Protein AF-A0AA38VCP2-F1 (afdb_monomer_lite)

Secondary structure (DSSP, 8-state):
--HHHHHHHHHHHHHHHHHH-HHHHHHHHHHHHHHHHHHHHHHHHTTSS-HHHHHHHHHHHHHHHHHHHSS----PPPHHHHHHHHHHT--HHHHHHHHHHHHHHHHHHHHTTTHHHHHHHS-HHHHHHHHHHHHHHHHHTT-

Foldseek 3Di:
DPVVVVLVVLLVVVVVVCVVCVPVVVVVVVVLVVVQVVLLVLCVVLQQDDSVVCVVVQVVVQVVCCNPVVHRDRPGDDLLLSLVCLLPSDHNVVSVVVVVVCCVVVVVCVVVVVVVVVVVVDDPVVVVVSVVVSVVSSVVSPD

InterPro domains:
  IPR031563 Molybdate transporter 1/2 [PF16983] (25-138)
  IPR031563 Molybdate transporter 1/2 [PTHR31970] (10-139)

Organism: NCBI:txid91930

Structure (mmCIF, N/CA/C/O backbone):
data_AF-A0AA38VCP2-F1
#
_entry.id   AF-A0AA38VCP2-F1
#
loop_
_atom_site.group_PDB
_atom_site.id
_atom_site.type_symbol
_atom_site.label_atom_id
_atom_site.label_alt_id
_atom_site.label_comp_id
_atom_site.label_asym_id
_atom_site.label_entity_id
_atom_site.label_seq_id
_atom_site.pdbx_PDB_ins_code
_atom_site.Cartn_x
_atom_site.Cartn_y
_atom_site.Cartn_z
_atom_site.occupancy
_atom_site.B_iso_or_equiv
_atom_site.auth_seq_id
_atom_site.auth_comp_id
_atom_site.auth_asym_id
_atom_site.auth_atom_id
_atom_site.pdbx_PDB_model_num
ATOM 1 N N . MET A 1 1 ? 6.464 -19.436 -23.995 1.00 50.56 1 MET A N 1
ATOM 2 C CA . MET A 1 1 ? 7.787 -19.690 -23.366 1.00 50.56 1 MET A CA 1
ATOM 3 C C . MET A 1 1 ? 8.562 -18.387 -23.055 1.00 50.56 1 MET A C 1
ATOM 5 O O . MET A 1 1 ? 9.782 -18.359 -23.126 1.00 50.56 1 MET A O 1
ATOM 9 N N . THR A 1 2 ? 7.879 -17.299 -22.666 1.00 57.16 2 THR A N 1
ATOM 10 C CA . THR A 1 2 ? 8.447 -15.928 -22.553 1.00 57.16 2 THR A CA 1
ATOM 11 C C . THR A 1 2 ? 8.308 -15.290 -21.156 1.00 57.16 2 THR A C 1
ATOM 13 O O . THR A 1 2 ? 9.042 -14.361 -20.822 1.00 57.16 2 THR A O 1
ATOM 16 N N . LEU A 1 3 ? 7.420 -15.808 -20.298 1.00 59.53 3 LEU A N 1
ATOM 17 C CA . LEU A 1 3 ? 7.209 -15.319 -18.924 1.00 59.53 3 LEU A CA 1
ATOM 18 C C . LEU A 1 3 ? 8.305 -15.786 -17.951 1.00 59.53 3 LEU A C 1
ATOM 20 O O . LEU A 1 3 ? 8.885 -14.982 -17.233 1.00 59.53 3 LEU A O 1
ATOM 24 N N . LEU A 1 4 ? 8.673 -17.069 -17.986 1.00 57.00 4 LEU A N 1
ATOM 25 C CA . LEU A 1 4 ? 9.712 -17.622 -17.103 1.00 57.00 4 LEU A CA 1
ATOM 26 C C . LEU A 1 4 ? 11.103 -17.014 -17.363 1.00 57.00 4 LEU A C 1
ATOM 28 O O . LEU A 1 4 ? 11.871 -16.786 -16.432 1.00 57.00 4 LEU A O 1
ATOM 32 N N . SER A 1 5 ? 11.424 -16.690 -18.620 1.00 57.44 5 SER A N 1
ATOM 33 C CA . SER A 1 5 ? 12.710 -16.082 -18.994 1.00 57.44 5 SER A CA 1
ATOM 34 C C . SER A 1 5 ? 12.782 -14.572 -18.727 1.00 57.44 5 SER A C 1
ATOM 36 O O . SER A 1 5 ? 13.881 -14.031 -18.584 1.00 57.44 5 SER A O 1
ATOM 38 N N . SER A 1 6 ? 11.641 -13.878 -18.645 1.00 60.00 6 SER A N 1
ATOM 39 C CA . SER A 1 6 ? 11.573 -12.473 -18.217 1.00 60.00 6 SER A CA 1
ATOM 40 C C . SER A 1 6 ? 11.590 -12.348 -16.694 1.00 60.00 6 SER A C 1
ATOM 42 O O . SER A 1 6 ? 12.324 -11.508 -16.179 1.00 60.00 6 SER A O 1
ATOM 44 N N . LEU A 1 7 ? 10.903 -13.240 -15.973 1.00 61.38 7 LEU A N 1
ATOM 45 C CA . LEU A 1 7 ? 10.993 -13.344 -14.512 1.00 61.38 7 LEU A CA 1
ATOM 46 C C . LEU A 1 7 ? 12.425 -13.658 -14.063 1.00 61.38 7 LEU A C 1
ATOM 48 O O . LEU A 1 7 ? 12.991 -12.916 -13.264 1.00 61.38 7 LEU A O 1
ATOM 52 N N . ARG A 1 8 ? 13.073 -14.677 -14.647 1.00 63.47 8 ARG A N 1
ATOM 53 C CA . ARG A 1 8 ? 14.465 -15.032 -14.310 1.00 63.47 8 ARG A CA 1
ATOM 54 C C . ARG A 1 8 ? 15.448 -13.881 -14.550 1.00 63.47 8 ARG A C 1
ATOM 56 O O . ARG A 1 8 ? 16.362 -13.696 -13.753 1.00 63.47 8 ARG A O 1
ATOM 63 N N . ARG A 1 9 ? 15.256 -13.086 -15.611 1.00 62.62 9 ARG A N 1
ATOM 64 C CA . ARG A 1 9 ? 16.073 -11.887 -15.875 1.00 62.62 9 ARG A CA 1
ATOM 65 C C . ARG A 1 9 ? 15.845 -10.778 -14.849 1.00 62.62 9 ARG A C 1
ATOM 67 O O . ARG A 1 9 ? 16.821 -10.186 -14.405 1.00 62.62 9 ARG A O 1
ATOM 74 N N . ARG A 1 10 ? 14.596 -10.528 -14.439 1.00 63.81 10 ARG A N 1
ATOM 75 C CA . ARG A 1 10 ? 14.269 -9.540 -13.393 1.00 63.81 10 ARG A CA 1
ATOM 76 C C . ARG A 1 10 ? 14.839 -9.940 -12.034 1.00 63.81 10 ARG A C 1
ATOM 78 O O . ARG A 1 10 ? 15.483 -9.121 -11.392 1.00 63.81 10 ARG A O 1
ATOM 85 N N . HIS A 1 11 ? 14.708 -11.209 -11.645 1.00 64.38 11 HIS A N 1
ATOM 86 C CA . HIS A 1 11 ? 15.305 -11.715 -10.405 1.00 64.38 11 HIS A CA 1
ATOM 87 C C . HIS A 1 11 ? 16.835 -11.674 -10.430 1.00 64.38 11 HIS A C 1
ATOM 89 O O . HIS A 1 11 ? 17.440 -11.290 -9.435 1.00 64.38 11 HIS A O 1
ATOM 95 N N . ALA A 1 12 ? 17.468 -12.015 -11.557 1.00 63.97 12 ALA A N 1
ATOM 96 C CA . ALA A 1 12 ? 18.920 -11.908 -11.697 1.00 63.97 12 ALA A CA 1
ATOM 97 C C . ALA A 1 12 ? 19.402 -10.450 -11.596 1.00 63.97 12 ALA A C 1
ATOM 99 O O . ALA A 1 12 ? 20.436 -10.193 -10.983 1.00 63.97 12 ALA A O 1
ATOM 100 N N . HIS A 1 13 ? 18.639 -9.499 -12.144 1.00 64.38 13 HIS A N 1
ATOM 101 C CA . HIS A 1 13 ? 18.945 -8.075 -12.031 1.00 64.38 13 HIS A CA 1
ATOM 102 C C . HIS A 1 13 ? 18.754 -7.565 -10.597 1.00 64.38 13 HIS A C 1
ATOM 104 O O . HIS A 1 13 ? 19.688 -6.989 -10.057 1.00 64.38 13 HIS A O 1
ATOM 110 N N . ASN A 1 14 ? 17.636 -7.875 -9.929 1.00 64.62 14 ASN A N 1
ATOM 111 C CA . ASN A 1 14 ? 17.430 -7.514 -8.519 1.00 64.62 14 ASN A CA 1
ATOM 112 C C . ASN A 1 14 ? 18.498 -8.102 -7.601 1.00 64.62 14 ASN A C 1
ATOM 114 O O . ASN A 1 14 ? 18.987 -7.418 -6.710 1.00 64.62 14 ASN A O 1
ATOM 118 N N . LEU A 1 15 ? 18.883 -9.363 -7.817 1.00 64.75 15 LEU A N 1
ATOM 119 C CA . LEU A 1 15 ? 19.917 -10.003 -7.009 1.00 64.75 15 LEU A CA 1
ATOM 120 C C . LEU A 1 15 ? 21.295 -9.371 -7.256 1.00 64.75 15 LEU A C 1
ATOM 122 O O . LEU A 1 15 ? 22.099 -9.264 -6.332 1.00 64.75 15 LEU A O 1
ATOM 126 N N . SER A 1 16 ? 21.555 -8.910 -8.483 1.00 64.81 16 SER A N 1
ATOM 127 C CA . SER A 1 16 ? 22.738 -8.112 -8.799 1.00 64.81 16 SER A CA 1
ATOM 128 C C . SER A 1 16 ? 22.691 -6.746 -8.114 1.00 64.81 16 SER A C 1
ATOM 130 O O . SER A 1 16 ? 23.688 -6.353 -7.518 1.00 64.81 16 SER A O 1
ATOM 132 N N . THR A 1 17 ? 21.554 -6.049 -8.132 1.00 64.62 17 THR A N 1
ATOM 133 C CA . THR A 1 17 ? 21.378 -4.735 -7.488 1.00 64.62 17 THR A CA 1
ATOM 134 C C . THR A 1 17 ? 21.529 -4.827 -5.970 1.00 64.62 17 THR A C 1
ATOM 136 O O . THR A 1 17 ? 22.299 -4.061 -5.396 1.00 64.62 17 THR A O 1
ATOM 139 N N . LEU A 1 18 ? 20.920 -5.837 -5.338 1.00 64.81 18 LEU A N 1
ATOM 140 C CA . LEU A 1 18 ? 21.105 -6.156 -3.917 1.00 64.81 18 LEU A CA 1
ATOM 141 C C . LEU A 1 18 ? 22.570 -6.439 -3.570 1.00 64.81 18 LEU A C 1
ATOM 143 O O . LEU A 1 18 ? 23.050 -6.019 -2.521 1.00 64.81 18 LEU A O 1
ATOM 147 N N . ARG A 1 19 ? 23.295 -7.142 -4.448 1.00 69.06 19 ARG A N 1
ATOM 148 C CA . ARG A 1 19 ? 24.721 -7.435 -4.247 1.00 69.06 19 ARG A CA 1
ATOM 149 C C . ARG A 1 19 ? 25.630 -6.226 -4.448 1.00 69.06 19 ARG A C 1
ATOM 151 O O . ARG A 1 19 ? 26.658 -6.157 -3.787 1.00 69.06 19 ARG A O 1
ATOM 158 N N . HIS A 1 20 ? 25.285 -5.308 -5.349 1.00 73.00 20 HIS A N 1
ATOM 159 C CA . HIS A 1 20 ? 26.115 -4.137 -5.642 1.00 73.00 20 HIS A CA 1
ATOM 160 C C . HIS A 1 20 ? 25.850 -2.978 -4.671 1.00 73.00 20 HIS A C 1
ATOM 162 O O . HIS A 1 20 ? 26.797 -2.302 -4.290 1.00 73.00 20 HIS A O 1
ATOM 168 N N . ASN A 1 21 ? 24.601 -2.773 -4.229 1.00 75.31 21 ASN A N 1
ATOM 169 C CA . ASN A 1 21 ? 24.206 -1.668 -3.344 1.00 75.31 21 ASN A CA 1
ATOM 170 C C . ASN A 1 21 ? 23.355 -2.134 -2.141 1.00 75.31 21 ASN A C 1
ATOM 172 O O . ASN A 1 21 ? 22.234 -1.649 -1.951 1.00 75.31 21 ASN A O 1
ATOM 176 N N . PRO A 1 22 ? 23.876 -3.027 -1.276 1.00 77.69 22 PRO A N 1
ATOM 177 C CA . PRO A 1 22 ? 23.112 -3.587 -0.157 1.00 77.69 22 PRO A CA 1
ATOM 178 C C . PRO A 1 22 ? 22.644 -2.518 0.839 1.00 77.69 22 PRO A C 1
ATOM 180 O O . PRO A 1 22 ? 21.541 -2.601 1.368 1.00 77.69 22 PRO A O 1
ATOM 183 N N . TRP A 1 23 ? 23.449 -1.475 1.059 1.00 77.56 23 TRP A N 1
ATOM 184 C CA . TRP A 1 23 ? 23.123 -0.388 1.986 1.00 77.56 23 TRP A CA 1
ATOM 185 C C . TRP A 1 23 ? 21.974 0.500 1.503 1.00 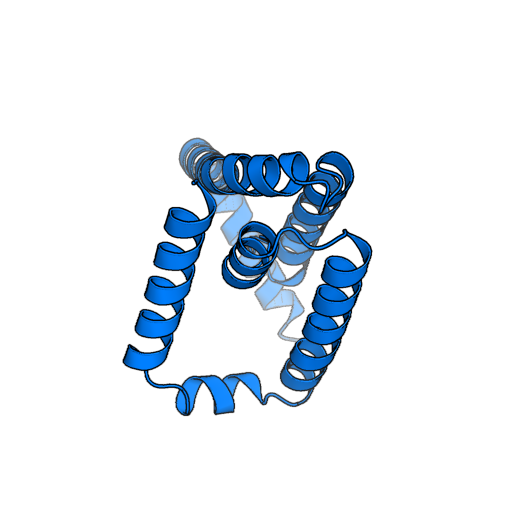77.56 23 TRP A C 1
ATOM 187 O O . TRP A 1 23 ? 21.176 0.953 2.318 1.00 77.56 23 TRP A O 1
ATOM 197 N N . SER A 1 24 ? 21.864 0.729 0.192 1.00 78.88 24 SER A N 1
ATOM 198 C CA . SER A 1 24 ? 20.778 1.532 -0.382 1.00 78.88 24 SER A CA 1
ATOM 199 C C . SER A 1 24 ? 19.447 0.786 -0.321 1.00 78.88 24 SER A C 1
ATOM 201 O O . SER A 1 24 ? 18.428 1.377 0.020 1.00 78.88 24 SER A O 1
ATOM 203 N N . GLU A 1 25 ? 19.463 -0.514 -0.613 1.00 76.75 25 GLU A N 1
ATOM 204 C CA . GLU A 1 25 ? 18.285 -1.385 -0.525 1.00 76.75 25 GLU A CA 1
ATOM 205 C C . GLU A 1 25 ? 17.832 -1.558 0.930 1.00 76.75 25 GLU A C 1
ATOM 207 O O . GLU A 1 25 ? 16.646 -1.441 1.235 1.00 76.75 25 GLU A O 1
ATOM 212 N N . LEU A 1 26 ? 18.781 -1.750 1.856 1.00 76.75 26 LEU A N 1
ATOM 213 C CA . LEU A 1 26 ? 18.480 -1.852 3.283 1.00 76.75 26 LEU A CA 1
ATOM 214 C C . LEU A 1 26 ? 17.938 -0.531 3.842 1.00 76.75 26 LEU A C 1
ATOM 216 O O . LEU A 1 26 ? 16.951 -0.540 4.569 1.00 76.75 26 LEU A O 1
ATOM 220 N N . SER A 1 27 ? 18.538 0.604 3.473 1.00 79.94 27 SER A N 1
ATOM 221 C CA . SER A 1 27 ? 18.046 1.937 3.843 1.00 79.94 27 SER A CA 1
ATOM 222 C C . SER A 1 27 ? 16.647 2.206 3.278 1.00 79.94 27 SER A C 1
ATOM 224 O O . SER A 1 27 ? 15.777 2.690 3.998 1.00 79.94 27 SER A O 1
ATOM 226 N N . GLY A 1 28 ? 16.385 1.821 2.024 1.00 77.06 28 GLY A N 1
ATOM 227 C CA . GLY A 1 28 ? 15.062 1.935 1.405 1.00 77.06 28 GLY A CA 1
ATOM 228 C C . GLY A 1 28 ? 14.002 1.080 2.105 1.00 77.06 28 GLY A C 1
ATOM 229 O O . GLY A 1 28 ? 12.919 1.575 2.414 1.00 77.06 28 GLY A O 1
ATOM 230 N N . ALA A 1 29 ? 14.329 -0.173 2.429 1.00 73.88 29 ALA A N 1
ATOM 231 C CA . ALA A 1 29 ? 13.442 -1.066 3.175 1.00 73.88 29 ALA A CA 1
ATOM 232 C C . ALA A 1 29 ? 13.184 -0.573 4.611 1.00 73.88 29 ALA A C 1
ATOM 234 O O . ALA A 1 29 ? 12.049 -0.612 5.087 1.00 73.88 29 ALA A O 1
ATOM 235 N N . LEU A 1 30 ? 14.215 -0.064 5.294 1.00 78.06 30 LEU A N 1
ATOM 236 C CA . LEU A 1 30 ? 14.081 0.561 6.613 1.00 78.06 30 LEU A CA 1
ATOM 237 C C . LEU A 1 30 ? 13.258 1.855 6.553 1.00 78.06 30 LEU A C 1
ATOM 239 O O . LEU A 1 30 ? 12.480 2.120 7.466 1.00 78.06 30 LEU A O 1
ATOM 243 N N . GLY A 1 31 ? 13.376 2.634 5.475 1.00 79.88 31 GLY A N 1
ATOM 244 C CA . GLY A 1 31 ? 12.547 3.812 5.225 1.00 79.88 31 GLY A CA 1
ATOM 245 C C . GLY A 1 31 ? 11.066 3.463 5.056 1.00 79.88 31 GLY A C 1
ATOM 246 O O . GLY A 1 31 ? 10.211 4.123 5.645 1.00 79.88 31 GLY A O 1
ATOM 247 N N . ASP A 1 32 ? 10.757 2.387 4.326 1.00 79.50 32 ASP A N 1
ATOM 248 C CA . ASP A 1 32 ? 9.387 1.878 4.180 1.00 79.50 32 ASP A CA 1
ATOM 249 C C . ASP A 1 32 ? 8.805 1.447 5.538 1.00 79.50 32 ASP A C 1
ATOM 251 O O . ASP A 1 32 ? 7.732 1.915 5.941 1.00 79.50 32 ASP A O 1
ATOM 255 N N . LEU A 1 33 ? 9.576 0.669 6.310 1.00 74.00 33 LEU A N 1
ATOM 256 C CA . LEU A 1 33 ? 9.236 0.274 7.682 1.00 74.00 33 LEU A CA 1
ATOM 257 C C . LEU A 1 33 ? 9.034 1.476 8.615 1.00 74.00 33 LEU A C 1
ATOM 259 O O . LEU A 1 33 ? 8.115 1.463 9.434 1.00 74.00 33 LEU A O 1
ATOM 263 N N . GLY A 1 34 ? 9.842 2.529 8.470 1.00 75.69 34 GLY A N 1
ATOM 264 C CA . GLY A 1 34 ? 9.731 3.764 9.248 1.00 75.69 34 GLY A CA 1
ATOM 265 C C . GLY A 1 34 ? 8.406 4.502 9.040 1.00 75.69 34 GLY A C 1
ATOM 266 O O . GLY A 1 34 ? 7.946 5.195 9.944 1.00 75.69 34 GLY A O 1
ATOM 267 N N . THR A 1 35 ? 7.749 4.317 7.890 1.00 78.81 35 THR A N 1
ATOM 268 C CA . THR A 1 35 ? 6.398 4.855 7.642 1.00 78.81 35 THR A CA 1
ATOM 269 C C . THR A 1 35 ? 5.278 3.911 8.081 1.00 78.81 35 THR A C 1
ATOM 271 O O . THR A 1 35 ? 4.190 4.367 8.435 1.00 78.81 35 THR A O 1
ATOM 274 N N . LEU A 1 36 ? 5.546 2.603 8.094 1.00 73.06 36 LEU A N 1
ATOM 275 C CA . LEU A 1 36 ? 4.601 1.567 8.511 1.00 73.06 36 LEU A CA 1
ATOM 276 C C . LEU A 1 36 ? 4.439 1.487 10.027 1.00 73.06 36 LEU A C 1
ATOM 278 O O . LEU A 1 36 ? 3.314 1.377 10.513 1.00 73.06 36 LEU A O 1
ATOM 282 N N . LEU A 1 37 ? 5.546 1.549 10.771 1.00 72.06 37 LEU A N 1
ATOM 283 C CA . LEU A 1 37 ? 5.561 1.366 12.223 1.00 72.06 37 LEU A CA 1
ATOM 284 C C . LEU A 1 37 ? 4.662 2.368 12.967 1.00 72.06 37 LEU A C 1
ATOM 286 O O . LEU A 1 37 ? 3.830 1.908 13.748 1.00 72.06 37 LEU A O 1
ATOM 290 N N . PRO A 1 38 ? 4.740 3.693 12.718 1.00 73.25 38 PRO A N 1
ATOM 291 C CA . PRO A 1 38 ? 3.879 4.661 13.399 1.00 73.25 38 PRO A CA 1
ATOM 292 C C . PRO A 1 38 ? 2.392 4.445 13.095 1.00 73.25 38 PRO A C 1
ATOM 294 O O . PRO A 1 38 ? 1.559 4.532 13.993 1.00 73.25 38 PRO A O 1
ATOM 297 N N . LEU A 1 39 ? 2.059 4.116 11.840 1.00 71.44 39 LEU A N 1
ATOM 298 C CA . LEU A 1 39 ? 0.680 3.879 11.408 1.00 71.44 39 LEU A CA 1
ATOM 299 C C . LEU A 1 39 ? 0.098 2.615 12.055 1.00 71.44 39 LEU A C 1
ATOM 301 O O . LEU A 1 39 ? -1.033 2.625 12.535 1.00 71.44 39 LEU A O 1
ATOM 305 N N . MET A 1 40 ? 0.876 1.531 12.089 1.00 69.81 40 MET A N 1
ATOM 306 C CA . MET A 1 40 ? 0.461 0.284 12.729 1.00 69.81 40 MET A CA 1
ATOM 307 C C . MET A 1 40 ? 0.333 0.439 14.246 1.00 69.81 40 MET A C 1
ATOM 309 O O . MET A 1 40 ? -0.610 -0.103 14.818 1.00 69.81 40 MET A O 1
ATOM 313 N N . LEU A 1 41 ? 1.225 1.201 14.892 1.00 69.94 41 LEU A N 1
ATOM 314 C CA . LEU A 1 41 ? 1.112 1.502 16.321 1.00 69.94 41 LEU A CA 1
ATOM 315 C C . LEU A 1 41 ? -0.179 2.264 16.634 1.00 69.94 41 LEU A C 1
ATOM 317 O O . LEU A 1 41 ? -0.874 1.893 17.574 1.00 69.94 41 LEU A O 1
ATOM 321 N N . ALA A 1 42 ? -0.520 3.280 15.833 1.00 69.19 42 ALA A N 1
ATOM 322 C CA . ALA A 1 42 ? -1.747 4.058 16.007 1.00 69.19 42 ALA A CA 1
ATOM 323 C C . ALA A 1 42 ? -3.010 3.182 15.885 1.00 69.19 42 ALA A C 1
ATOM 325 O O . ALA A 1 42 ? -3.906 3.260 16.724 1.00 69.19 42 ALA A O 1
ATOM 326 N N . LEU A 1 43 ? -3.046 2.281 14.896 1.00 64.81 43 LEU A N 1
ATOM 327 C CA . LEU A 1 43 ? -4.151 1.330 14.705 1.00 64.81 43 LEU A CA 1
ATOM 328 C C . LEU A 1 43 ? -4.251 0.299 15.837 1.00 64.81 43 LEU A C 1
ATOM 330 O O . LEU A 1 43 ? -5.354 -0.034 16.282 1.00 64.81 43 LEU A O 1
ATOM 334 N N . ALA A 1 44 ? -3.109 -0.205 16.309 1.00 67.12 44 ALA A N 1
ATOM 335 C CA . ALA A 1 44 ? -3.053 -1.161 17.409 1.00 67.12 44 ALA A CA 1
ATOM 336 C C . ALA A 1 44 ? -3.449 -0.522 18.747 1.00 67.12 44 ALA A C 1
ATOM 338 O O . ALA A 1 44 ? -4.141 -1.156 19.540 1.00 67.12 44 ALA A O 1
ATOM 339 N N . GLN A 1 45 ? -3.071 0.740 18.983 1.00 65.19 45 GLN A N 1
ATOM 340 C CA . GLN A 1 45 ? -3.449 1.494 20.181 1.00 65.19 45 GLN A CA 1
ATOM 341 C C . GLN A 1 45 ? -4.972 1.673 20.293 1.00 65.19 45 GLN A C 1
ATOM 343 O O . GLN A 1 45 ? -5.506 1.704 21.397 1.00 65.19 45 GLN A O 1
ATOM 348 N N . GLN A 1 46 ? -5.679 1.729 19.163 1.00 61.66 46 GLN A N 1
ATOM 349 C CA . GLN A 1 46 ? -7.142 1.802 19.111 1.00 61.66 46 GLN A CA 1
ATOM 350 C C . GLN A 1 46 ? -7.844 0.434 19.140 1.00 61.66 46 GLN A C 1
ATOM 352 O O . GLN A 1 46 ? -9.063 0.375 19.021 1.00 61.66 46 GLN A O 1
ATOM 357 N N . GLY A 1 47 ? -7.112 -0.679 19.275 1.00 57.44 47 GLY A N 1
ATOM 358 C CA . GLY A 1 47 ? -7.704 -2.021 19.368 1.00 57.44 47 GLY A CA 1
ATOM 359 C C . GLY A 1 47 ? -8.298 -2.558 18.060 1.00 57.44 47 GLY A C 1
ATOM 360 O O . GLY A 1 47 ? -8.933 -3.608 18.059 1.00 57.44 47 GLY A O 1
ATOM 361 N N . SER A 1 48 ? -8.071 -1.870 16.938 1.00 54.09 48 SER A N 1
ATOM 362 C CA . SER A 1 48 ? -8.625 -2.245 15.631 1.00 54.09 48 SER A CA 1
ATOM 363 C C . SER A 1 48 ? -7.882 -3.414 14.968 1.00 54.09 48 SER A C 1
ATOM 365 O O . SER A 1 48 ? -8.448 -4.104 14.120 1.00 54.09 48 SER A O 1
ATOM 367 N N . ILE A 1 49 ? -6.611 -3.646 15.333 1.00 57.38 49 ILE A N 1
ATOM 368 C CA . ILE A 1 49 ? -5.718 -4.619 14.688 1.00 57.38 49 ILE A CA 1
ATOM 369 C C . ILE A 1 49 ? -4.712 -5.209 15.694 1.00 57.38 49 ILE A C 1
ATOM 371 O O . ILE A 1 49 ? -4.095 -4.488 16.477 1.00 57.38 49 ILE A O 1
ATOM 375 N N . SER A 1 50 ? -4.448 -6.519 15.612 1.00 62.91 50 SER A N 1
ATOM 376 C CA . SER A 1 50 ? -3.316 -7.152 16.303 1.00 62.91 50 SER A CA 1
ATOM 377 C C . SER A 1 50 ? -1.993 -6.855 15.578 1.00 62.91 50 SER A C 1
ATOM 379 O O . SER A 1 50 ? -1.720 -7.436 14.522 1.00 62.91 50 SER A O 1
ATOM 381 N N . LEU A 1 51 ? -1.160 -5.988 16.165 1.00 61.56 51 LEU A N 1
ATOM 382 C CA . LEU A 1 51 ? 0.124 -5.526 15.609 1.00 61.56 51 LEU A CA 1
ATOM 383 C C . LEU A 1 51 ? 1.006 -6.680 15.090 1.00 61.56 51 LEU A C 1
ATOM 385 O O . LEU A 1 51 ? 1.539 -6.622 13.983 1.00 61.56 51 LEU A O 1
ATOM 389 N N . SER A 1 52 ? 1.113 -7.758 15.870 1.00 65.94 52 SER A N 1
ATOM 390 C CA . SER A 1 52 ? 1.948 -8.921 15.551 1.00 65.94 52 SER A CA 1
ATOM 391 C C . SER A 1 52 ? 1.469 -9.671 14.308 1.00 65.94 52 SER A C 1
ATOM 393 O O . SER A 1 52 ? 2.280 -10.001 13.448 1.00 65.94 52 SER A O 1
ATOM 395 N N . SER A 1 53 ? 0.160 -9.909 14.177 1.00 65.62 53 SER A N 1
ATOM 396 C CA . SER A 1 53 ? -0.404 -10.617 13.018 1.00 65.62 53 SER A CA 1
ATOM 397 C C . SER A 1 53 ? -0.205 -9.804 11.740 1.00 65.62 53 SER A C 1
ATOM 399 O O . SER A 1 53 ? 0.273 -10.317 10.732 1.00 65.62 53 SER A O 1
ATOM 401 N N . THR A 1 54 ? -0.476 -8.500 11.789 1.00 68.00 54 THR A N 1
ATOM 402 C CA . THR A 1 54 ? -0.385 -7.629 10.611 1.00 68.00 54 THR A CA 1
ATOM 403 C C . THR A 1 54 ? 1.047 -7.424 10.139 1.00 68.00 54 THR A C 1
ATOM 405 O O . THR A 1 54 ? 1.276 -7.420 8.931 1.00 68.00 54 THR A O 1
ATOM 408 N N . LEU A 1 55 ? 2.019 -7.328 11.052 1.00 70.75 55 LEU A N 1
ATOM 409 C CA . LEU A 1 55 ? 3.439 -7.298 10.690 1.00 70.75 55 LEU A CA 1
ATOM 410 C C . LEU A 1 55 ? 3.882 -8.606 10.024 1.00 70.75 55 LEU A C 1
ATOM 412 O O . LEU A 1 55 ? 4.565 -8.570 9.000 1.00 70.75 55 LEU A O 1
ATOM 416 N N . VAL A 1 56 ? 3.457 -9.755 10.562 1.00 75.38 56 VAL A N 1
ATOM 417 C CA . VAL A 1 56 ? 3.792 -11.074 10.001 1.00 75.38 56 VAL A CA 1
ATOM 418 C C . VAL A 1 56 ? 3.171 -11.254 8.617 1.00 75.38 56 VAL A C 1
ATOM 420 O O . VAL A 1 56 ? 3.877 -11.615 7.675 1.00 75.38 56 VAL A O 1
ATOM 423 N N . PHE A 1 57 ? 1.880 -10.956 8.457 1.00 73.88 57 PHE A N 1
ATOM 424 C CA . PHE A 1 57 ? 1.209 -11.064 7.162 1.00 73.88 57 PHE A CA 1
ATOM 425 C C . PHE A 1 57 ? 1.752 -10.053 6.146 1.00 73.88 57 PHE A C 1
ATOM 427 O O . PHE A 1 57 ? 2.025 -10.439 5.014 1.00 73.88 57 PHE A O 1
ATOM 434 N N . SER A 1 58 ? 1.974 -8.792 6.527 1.00 71.44 58 SER A N 1
ATOM 435 C CA . SER A 1 58 ? 2.548 -7.774 5.632 1.00 71.44 58 SER A CA 1
ATOM 436 C C . SER A 1 58 ? 3.957 -8.162 5.166 1.00 71.44 58 SER A C 1
ATOM 438 O O . SER A 1 58 ? 4.241 -8.115 3.968 1.00 71.44 58 SER A O 1
ATOM 440 N N . GLY A 1 59 ? 4.811 -8.646 6.076 1.00 72.00 59 GLY A N 1
ATOM 441 C CA . GLY A 1 59 ? 6.140 -9.158 5.739 1.00 72.00 59 GLY A CA 1
ATOM 442 C C . GLY A 1 59 ? 6.086 -10.370 4.806 1.00 72.00 59 GLY A C 1
ATOM 443 O O . GLY A 1 59 ? 6.763 -10.389 3.778 1.00 72.00 59 GLY A O 1
ATOM 444 N N . LEU A 1 60 ? 5.230 -11.350 5.112 1.00 78.38 60 LEU A N 1
ATOM 445 C CA . LEU A 1 60 ? 5.054 -12.548 4.289 1.00 78.38 60 LEU A CA 1
ATOM 446 C C . LEU A 1 60 ? 4.560 -12.204 2.880 1.00 78.38 60 LEU A C 1
ATOM 448 O O . LEU A 1 60 ? 5.100 -12.707 1.897 1.00 78.38 60 LEU A O 1
ATOM 452 N N . PHE A 1 61 ? 3.567 -11.322 2.768 1.00 71.56 61 PHE A N 1
ATOM 453 C CA . PHE A 1 61 ? 3.044 -10.889 1.478 1.00 71.56 61 PHE A CA 1
ATOM 454 C C . PHE A 1 61 ? 4.055 -10.059 0.686 1.00 71.56 61 PHE A C 1
ATOM 456 O O . PHE A 1 61 ? 4.105 -10.216 -0.529 1.00 71.56 61 PHE A O 1
ATOM 463 N N . ASN A 1 62 ? 4.893 -9.243 1.331 1.00 72.44 62 ASN A N 1
ATOM 464 C CA . ASN A 1 62 ? 5.961 -8.502 0.649 1.00 72.44 62 ASN A CA 1
ATOM 465 C C . ASN A 1 62 ? 7.037 -9.448 0.071 1.00 72.44 62 ASN A C 1
ATOM 467 O O . ASN A 1 62 ? 7.527 -9.253 -1.042 1.00 72.44 62 ASN A O 1
ATOM 471 N N . VAL A 1 63 ? 7.351 -10.538 0.784 1.00 74.44 63 VAL A N 1
ATOM 472 C CA . VAL A 1 63 ? 8.212 -11.614 0.259 1.00 74.44 63 VAL A CA 1
ATOM 473 C C . VAL A 1 63 ? 7.525 -12.337 -0.901 1.00 74.44 63 VAL A C 1
ATOM 475 O O . VAL A 1 63 ? 8.136 -12.545 -1.950 1.00 74.44 63 VAL A O 1
ATOM 478 N N . LEU A 1 64 ? 6.242 -12.678 -0.753 1.00 75.44 64 LEU A N 1
ATOM 479 C CA . LEU A 1 64 ? 5.470 -13.386 -1.774 1.00 75.44 64 LEU A CA 1
ATOM 480 C C . LEU A 1 64 ? 5.346 -12.566 -3.071 1.00 75.44 64 LEU A C 1
ATOM 482 O O . LEU A 1 64 ? 5.564 -13.095 -4.161 1.00 75.44 64 LEU A O 1
ATOM 486 N N . THR A 1 65 ? 5.046 -11.267 -2.972 1.00 69.25 65 THR A N 1
ATOM 487 C CA . THR A 1 65 ? 4.977 -10.357 -4.126 1.00 69.25 65 THR A CA 1
ATOM 488 C C . THR A 1 65 ? 6.354 -10.145 -4.745 1.00 69.25 65 THR A C 1
ATOM 490 O O . THR A 1 65 ? 6.472 -10.195 -5.971 1.00 69.25 65 THR A O 1
ATOM 493 N N . GLY A 1 66 ? 7.402 -10.033 -3.922 1.00 65.88 66 GLY A N 1
ATOM 494 C CA . GLY A 1 66 ? 8.795 -10.030 -4.364 1.00 65.88 66 GLY A CA 1
ATOM 495 C C . GLY A 1 66 ? 9.165 -11.263 -5.193 1.00 65.88 66 GLY A C 1
ATOM 496 O O . GLY A 1 66 ? 9.812 -11.133 -6.235 1.00 65.88 66 GLY A O 1
ATOM 497 N N . CYS A 1 67 ? 8.702 -12.448 -4.786 1.00 68.31 67 CYS A N 1
ATOM 498 C CA . CYS A 1 67 ? 8.915 -13.708 -5.501 1.00 68.31 67 CYS A CA 1
ATOM 499 C C . CYS A 1 67 ? 8.075 -13.841 -6.782 1.00 68.31 67 CYS A C 1
ATOM 501 O O . CYS A 1 67 ? 8.585 -14.338 -7.781 1.00 68.31 67 CYS A O 1
ATOM 503 N N . ILE A 1 68 ? 6.809 -13.413 -6.779 1.00 67.75 68 ILE A N 1
ATOM 504 C CA . ILE A 1 68 ? 5.889 -13.600 -7.918 1.00 67.75 68 ILE A CA 1
ATOM 505 C C . ILE A 1 68 ? 6.098 -12.534 -9.004 1.00 67.75 68 ILE A C 1
ATOM 507 O O . ILE A 1 68 ? 6.102 -12.850 -10.195 1.00 67.75 68 ILE A O 1
ATOM 511 N N . PHE A 1 69 ? 6.267 -11.267 -8.614 1.00 61.25 69 PHE A N 1
ATOM 512 C CA . PHE A 1 69 ? 6.338 -10.131 -9.542 1.00 61.25 69 PHE A CA 1
ATOM 513 C C . PHE A 1 69 ? 7.771 -9.688 -9.860 1.00 61.25 69 PHE A C 1
ATOM 515 O O . PHE A 1 69 ? 7.983 -8.916 -10.802 1.00 61.25 69 PHE A O 1
ATOM 522 N N . GLY A 1 70 ? 8.761 -10.204 -9.126 1.00 58.53 70 GLY A N 1
ATOM 523 C CA . GLY A 1 70 ? 10.167 -9.856 -9.311 1.00 58.53 70 GLY A CA 1
ATOM 524 C C . GLY A 1 70 ? 10.514 -8.446 -8.842 1.00 58.53 70 GLY A C 1
ATOM 525 O O . GLY A 1 70 ? 11.530 -7.921 -9.275 1.00 58.53 70 GLY A O 1
ATOM 526 N N . ILE A 1 71 ? 9.682 -7.837 -7.997 1.00 57.59 71 ILE A N 1
ATOM 527 C CA . ILE A 1 71 ? 9.926 -6.589 -7.264 1.00 57.59 71 ILE A CA 1
ATOM 528 C C . ILE A 1 71 ? 9.154 -6.667 -5.938 1.00 57.59 71 ILE A C 1
ATOM 530 O O . ILE A 1 71 ? 7.990 -7.074 -5.966 1.00 57.59 71 ILE A O 1
ATOM 534 N N . PRO A 1 72 ? 9.765 -6.328 -4.787 1.00 56.75 72 PRO A N 1
ATOM 535 C CA . PRO A 1 72 ? 9.027 -6.221 -3.534 1.00 56.75 72 PRO A CA 1
ATOM 536 C C . PRO A 1 72 ? 7.998 -5.097 -3.680 1.00 56.75 72 PRO A C 1
ATOM 538 O O . PRO A 1 72 ? 8.350 -3.948 -3.952 1.00 56.75 72 PRO A O 1
ATOM 541 N N . LEU A 1 73 ? 6.718 -5.447 -3.580 1.00 60.97 73 LEU A N 1
ATOM 542 C CA . LEU A 1 73 ? 5.627 -4.480 -3.578 1.00 60.97 73 LEU A CA 1
ATOM 543 C C . LEU A 1 73 ? 5.202 -4.294 -2.122 1.00 60.97 73 LEU A C 1
ATOM 545 O O . LEU A 1 73 ? 4.674 -5.256 -1.556 1.00 60.97 73 LEU A O 1
ATOM 549 N N . PRO A 1 74 ? 5.400 -3.101 -1.526 1.00 54.16 74 PRO A N 1
ATOM 550 C CA . PRO A 1 74 ? 5.004 -2.830 -0.152 1.00 54.16 74 PRO A CA 1
ATOM 551 C C . PRO A 1 74 ? 3.521 -3.150 0.044 1.00 54.16 74 PRO A C 1
ATOM 553 O O . PRO A 1 74 ? 2.646 -2.449 -0.468 1.00 54.16 74 PRO A O 1
ATOM 556 N N . VAL A 1 75 ? 3.223 -4.219 0.783 1.00 56.59 75 VAL A N 1
ATOM 557 C CA . VAL A 1 75 ? 1.847 -4.589 1.147 1.00 56.59 75 VAL A CA 1
ATOM 558 C C . VAL A 1 75 ? 1.493 -3.841 2.425 1.00 56.59 75 VAL A C 1
ATOM 560 O O . VAL A 1 75 ? 1.385 -4.409 3.514 1.00 56.59 75 VAL A O 1
ATOM 563 N N . GLN A 1 76 ? 1.420 -2.519 2.289 1.00 55.78 76 GLN A N 1
ATOM 564 C CA . GLN A 1 76 ? 1.048 -1.626 3.375 1.00 55.78 76 GLN A CA 1
ATOM 565 C C . GLN A 1 76 ? -0.479 -1.589 3.515 1.00 55.78 76 GLN A C 1
ATOM 567 O O . GLN A 1 76 ? -1.182 -1.620 2.498 1.00 55.78 76 GLN A O 1
ATOM 572 N N . PRO A 1 77 ? -1.015 -1.465 4.744 1.00 58.69 77 PRO A N 1
ATOM 573 C CA . PRO A 1 77 ? -2.416 -1.120 4.938 1.00 58.69 77 PRO A CA 1
ATOM 574 C C . PRO A 1 77 ? -2.731 0.139 4.132 1.00 58.69 77 PRO A C 1
ATOM 576 O O . PRO A 1 77 ? -1.985 1.121 4.181 1.00 58.69 77 PRO A O 1
ATOM 579 N N . MET A 1 78 ? -3.818 0.118 3.361 1.00 70.12 78 MET A N 1
ATOM 580 C CA . MET A 1 78 ? -4.169 1.265 2.533 1.00 70.12 78 MET A CA 1
ATOM 581 C C . MET A 1 78 ? -4.376 2.475 3.450 1.00 70.12 78 MET A C 1
ATOM 583 O O . MET A 1 78 ? -5.282 2.461 4.281 1.00 70.12 78 MET A O 1
ATOM 587 N N . LYS A 1 79 ? -3.541 3.516 3.302 1.00 65.81 79 LYS A N 1
ATOM 588 C CA . LYS A 1 79 ? -3.525 4.697 4.191 1.00 65.81 79 LYS A CA 1
ATOM 589 C C . LYS A 1 79 ? -4.913 5.309 4.411 1.00 65.81 79 LYS A C 1
ATOM 591 O O . LYS A 1 79 ? -5.177 5.828 5.483 1.00 65.81 79 LYS A O 1
ATOM 596 N N . ALA A 1 80 ? -5.803 5.206 3.424 1.00 61.41 80 ALA A N 1
ATOM 597 C CA . ALA A 1 80 ? -7.188 5.659 3.527 1.00 61.41 80 ALA A CA 1
ATOM 598 C C . ALA A 1 80 ? -8.062 4.783 4.447 1.00 61.41 80 ALA A C 1
ATOM 600 O O . ALA A 1 80 ? -8.838 5.322 5.222 1.00 61.41 80 ALA A O 1
ATOM 601 N N . ILE A 1 81 ? -7.919 3.453 4.402 1.00 66.44 81 ILE A N 1
ATOM 602 C CA . ILE A 1 81 ? -8.645 2.534 5.301 1.00 66.44 81 ILE A CA 1
ATOM 603 C C . ILE A 1 81 ? -8.126 2.703 6.728 1.00 66.44 81 ILE A C 1
ATOM 605 O O . ILE A 1 81 ? -8.913 2.764 7.664 1.00 66.44 81 ILE A O 1
ATOM 609 N N . ALA A 1 82 ? -6.805 2.837 6.878 1.00 60.28 82 ALA A N 1
ATOM 610 C CA . ALA A 1 82 ? -6.181 3.132 8.161 1.00 60.28 82 ALA A CA 1
ATOM 611 C C . ALA A 1 82 ? -6.688 4.462 8.742 1.00 60.28 82 ALA A C 1
ATOM 613 O O . ALA A 1 82 ? -7.081 4.504 9.899 1.00 60.28 82 ALA A O 1
ATOM 614 N N . ALA A 1 83 ? -6.731 5.527 7.937 1.00 59.91 83 ALA A N 1
ATOM 615 C CA . ALA A 1 83 ? -7.233 6.828 8.368 1.00 59.91 83 ALA A CA 1
ATOM 616 C C . ALA A 1 83 ? -8.708 6.792 8.786 1.00 59.91 83 ALA A C 1
ATOM 618 O O . ALA A 1 83 ? -9.049 7.330 9.832 1.00 59.91 83 ALA A O 1
ATOM 619 N N . GLU A 1 84 ? -9.564 6.123 8.012 1.00 65.75 84 GLU A N 1
ATOM 620 C CA . GLU A 1 84 ? -10.990 5.993 8.327 1.00 65.75 84 GLU A CA 1
ATOM 621 C C . GLU A 1 84 ? -11.221 5.162 9.601 1.00 65.75 84 GLU A C 1
ATOM 623 O O . GLU A 1 84 ? -12.040 5.531 10.445 1.00 65.75 84 GLU A O 1
ATOM 628 N N . ALA A 1 85 ? -10.480 4.059 9.771 1.00 63.91 85 ALA A N 1
ATOM 629 C CA . ALA A 1 85 ? -10.532 3.242 10.982 1.00 63.91 85 ALA A CA 1
ATOM 630 C C . ALA A 1 85 ? -10.083 4.045 12.213 1.00 63.91 85 ALA A C 1
ATOM 632 O O . ALA A 1 85 ? -10.748 3.991 13.249 1.00 63.91 85 ALA A O 1
ATOM 633 N N . ILE A 1 86 ? -9.020 4.849 12.064 1.00 59.31 86 ILE A N 1
ATOM 634 C CA . ILE A 1 86 ? -8.505 5.713 13.131 1.00 59.31 86 ILE A CA 1
ATOM 635 C C . ILE A 1 86 ? -9.482 6.823 13.493 1.00 59.31 86 ILE A C 1
ATOM 637 O O . ILE A 1 86 ? -9.707 7.079 14.675 1.00 59.31 86 ILE A O 1
ATOM 641 N N . ALA A 1 87 ? -10.082 7.462 12.490 1.00 58.94 87 ALA A N 1
ATOM 642 C CA . ALA A 1 87 ? -10.973 8.594 12.691 1.00 58.94 87 ALA A CA 1
ATOM 643 C C . ALA A 1 87 ? -12.323 8.203 13.304 1.00 58.94 87 ALA A C 1
ATOM 645 O O . ALA A 1 87 ? -12.959 9.033 13.951 1.00 58.94 87 ALA A O 1
ATOM 646 N N . ARG A 1 88 ? -12.780 6.960 13.099 1.00 60.94 88 ARG A N 1
ATOM 647 C CA . ARG A 1 88 ? -14.097 6.504 13.572 1.00 60.94 88 ARG A CA 1
ATOM 648 C C . ARG A 1 88 ? -14.069 5.585 14.789 1.00 60.94 88 ARG A C 1
ATOM 650 O O . ARG A 1 88 ? -15.145 5.303 15.306 1.00 60.94 88 ARG A O 1
ATOM 657 N N . GLY A 1 89 ? -12.898 5.121 15.238 1.00 54.50 89 GLY A N 1
ATOM 658 C CA . GLY A 1 89 ? -12.760 4.307 16.455 1.00 54.50 89 GLY A CA 1
ATOM 659 C C . GLY A 1 89 ? -13.610 3.029 16.451 1.00 54.50 89 GLY A C 1
ATOM 660 O O . GLY A 1 89 ? -14.187 2.670 17.473 1.00 54.50 89 GLY A O 1
ATOM 661 N N . ARG A 1 90 ? -13.761 2.387 15.286 1.00 55.09 90 ARG A N 1
ATOM 662 C CA . ARG A 1 90 ? -14.655 1.232 15.094 1.00 55.09 90 ARG A CA 1
ATOM 663 C C . ARG A 1 90 ? -13.987 -0.084 15.505 1.00 55.09 90 ARG A C 1
ATOM 665 O O . ARG A 1 90 ? -12.789 -0.265 15.292 1.00 55.09 90 ARG A O 1
ATOM 672 N N . GLU A 1 91 ? -14.776 -0.990 16.089 1.00 56.16 91 GLU A N 1
ATOM 673 C CA . GLU A 1 91 ? -14.342 -2.314 16.563 1.00 56.16 91 GLU A CA 1
ATOM 674 C C . GLU A 1 91 ? -13.705 -3.154 15.437 1.00 56.16 91 GLU A C 1
ATOM 676 O O . GLU A 1 91 ? -14.084 -3.053 14.266 1.00 56.16 91 GLU A O 1
ATOM 681 N N . GLY A 1 92 ? -12.732 -4.006 15.791 1.00 59.22 92 GLY A N 1
ATOM 682 C CA . GLY A 1 92 ? -11.908 -4.767 14.838 1.00 59.22 92 GLY A CA 1
ATOM 683 C C . GLY A 1 92 ? -12.683 -5.648 13.844 1.00 59.22 92 GLY A C 1
ATOM 684 O O . GLY A 1 92 ? -12.205 -5.867 12.728 1.00 59.22 92 GLY A O 1
ATOM 685 N N . ASP A 1 93 ? -13.898 -6.084 14.188 1.00 63.72 93 ASP A N 1
ATOM 686 C CA . ASP A 1 93 ? -14.777 -6.857 13.296 1.00 63.72 93 ASP A CA 1
ATOM 687 C C . ASP A 1 93 ? -15.244 -6.047 12.078 1.00 63.72 93 ASP A C 1
ATOM 689 O O . ASP A 1 93 ? -15.330 -6.570 10.962 1.00 63.72 93 ASP A O 1
ATOM 693 N N . GLU A 1 94 ? -15.489 -4.747 12.247 1.00 65.50 94 GLU A N 1
ATOM 694 C CA . GLU A 1 94 ? -15.949 -3.896 11.150 1.00 65.50 94 GLU A CA 1
ATOM 695 C C . GLU A 1 94 ? -14.803 -3.568 10.179 1.00 65.50 94 GLU A C 1
ATOM 697 O O . GLU A 1 94 ? -14.997 -3.513 8.961 1.00 65.50 94 GLU A O 1
ATOM 702 N N . VAL A 1 95 ? -13.577 -3.449 10.701 1.00 67.38 95 VAL A N 1
ATOM 703 C CA . VAL A 1 95 ? -12.355 -3.292 9.896 1.00 67.38 95 VAL A CA 1
ATOM 704 C C . VAL A 1 95 ? -12.066 -4.561 9.090 1.00 67.38 95 VAL A C 1
ATOM 706 O O . VAL A 1 95 ? -11.718 -4.473 7.910 1.00 67.38 95 VAL A O 1
ATOM 709 N N . LEU A 1 96 ? -12.268 -5.741 9.683 1.00 68.50 96 LEU A N 1
ATOM 710 C CA . LEU A 1 96 ? -12.171 -7.027 8.987 1.00 68.50 96 LEU A CA 1
ATOM 711 C C . LEU A 1 96 ? -13.205 -7.147 7.861 1.00 68.50 96 LEU A C 1
ATOM 713 O O . LEU A 1 96 ? -12.848 -7.524 6.741 1.00 68.50 96 LEU A O 1
ATOM 717 N N . ALA A 1 97 ? -14.461 -6.775 8.118 1.00 73.38 97 ALA A N 1
ATOM 718 C CA . ALA A 1 97 ? -15.518 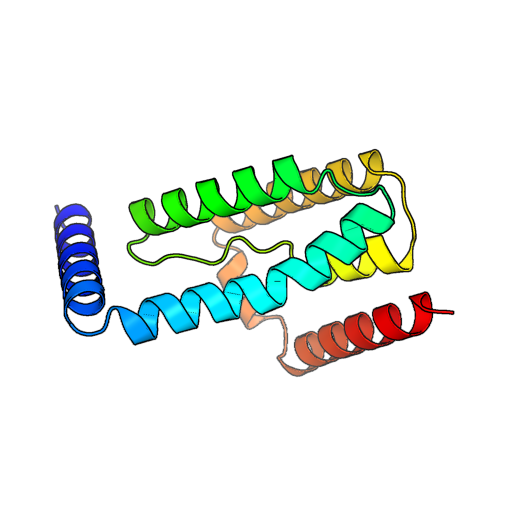-6.793 7.109 1.00 73.38 97 ALA A CA 1
ATOM 719 C C . ALA A 1 97 ? -15.235 -5.814 5.954 1.00 73.38 97 ALA A C 1
ATOM 721 O O . ALA A 1 97 ? -15.377 -6.175 4.781 1.00 73.38 97 ALA A O 1
ATOM 722 N N . ALA A 1 98 ? -14.770 -4.598 6.261 1.00 71.56 98 ALA A N 1
ATOM 723 C CA . ALA A 1 98 ? -14.363 -3.614 5.258 1.00 71.56 98 ALA A CA 1
ATOM 724 C C . ALA A 1 98 ? -13.150 -4.097 4.436 1.00 71.56 98 ALA A C 1
ATOM 726 O O . ALA A 1 98 ? -13.129 -3.972 3.206 1.00 71.56 98 ALA A O 1
ATOM 727 N N . GLY A 1 99 ? -12.158 -4.708 5.090 1.00 71.75 99 GLY A N 1
ATOM 728 C CA . GLY A 1 99 ? -11.011 -5.344 4.438 1.00 71.75 99 GLY A CA 1
ATOM 729 C C . GLY A 1 99 ? -11.422 -6.485 3.499 1.00 71.75 99 GLY A C 1
ATOM 730 O O . GLY A 1 99 ? -10.949 -6.563 2.366 1.00 71.75 99 GLY A O 1
ATOM 731 N N . GLY A 1 100 ? -12.362 -7.330 3.924 1.00 76.12 100 GLY A N 1
ATOM 732 C CA . GLY A 1 100 ? -12.902 -8.416 3.104 1.00 76.12 100 GLY A CA 1
ATOM 733 C C . GLY A 1 100 ? -13.634 -7.907 1.861 1.00 76.12 100 GLY A C 1
ATOM 734 O O . GLY A 1 100 ? -13.348 -8.341 0.744 1.00 76.12 100 GLY A O 1
ATOM 735 N N . TRP A 1 101 ? -14.526 -6.927 2.026 1.00 80.56 101 TRP A N 1
ATOM 736 C CA . TRP A 1 101 ? -15.248 -6.325 0.902 1.00 80.56 101 TRP A CA 1
ATOM 737 C C . TRP A 1 101 ? -14.318 -5.641 -0.094 1.00 80.56 101 TRP A C 1
ATOM 739 O O . TRP A 1 101 ? -14.467 -5.817 -1.306 1.00 80.56 101 TRP A O 1
ATOM 749 N N . THR A 1 102 ? -13.325 -4.900 0.397 1.00 79.25 102 THR A N 1
ATOM 750 C CA . THR A 1 102 ? -12.329 -4.264 -0.473 1.00 79.25 102 THR A CA 1
ATOM 751 C C . THR A 1 102 ? -11.499 -5.301 -1.227 1.00 79.25 102 THR A C 1
ATOM 753 O O . THR A 1 102 ? -11.303 -5.139 -2.432 1.00 79.25 102 THR A O 1
ATOM 756 N N . ALA A 1 103 ? -11.093 -6.404 -0.588 1.00 78.56 103 ALA A N 1
ATOM 757 C CA . ALA A 1 103 ? -10.386 -7.498 -1.254 1.00 78.56 103 ALA A CA 1
ATOM 758 C C . ALA A 1 103 ? -11.218 -8.140 -2.378 1.00 78.56 103 ALA A C 1
ATOM 760 O O . ALA A 1 103 ? -10.698 -8.368 -3.472 1.00 78.56 103 ALA A O 1
ATOM 761 N N . VAL A 1 104 ? -12.515 -8.376 -2.149 1.00 86.00 104 VAL A N 1
ATOM 762 C CA . VAL A 1 104 ? -13.424 -8.932 -3.166 1.00 86.00 104 VAL A CA 1
ATOM 763 C C . VAL A 1 104 ? -13.588 -7.970 -4.339 1.00 86.00 104 VAL A C 1
ATOM 765 O O . VAL A 1 104 ? -13.377 -8.356 -5.489 1.00 86.00 104 VAL A O 1
ATOM 768 N N . VAL A 1 105 ? -13.917 -6.706 -4.068 1.00 84.69 105 VAL A N 1
ATOM 769 C CA . VAL A 1 105 ? -14.162 -5.701 -5.114 1.00 84.69 105 VAL A CA 1
ATOM 770 C C . VAL A 1 105 ? -12.905 -5.461 -5.951 1.00 84.69 105 VAL A C 1
ATOM 772 O O . VAL A 1 105 ? -12.963 -5.485 -7.183 1.00 84.69 105 VAL A O 1
ATOM 775 N N . VAL A 1 106 ? -11.753 -5.279 -5.300 1.00 80.44 106 VAL A N 1
ATOM 776 C CA . VAL A 1 106 ? -10.471 -5.081 -5.991 1.00 80.44 106 VAL A CA 1
ATOM 777 C C . VAL A 1 106 ? -10.055 -6.347 -6.739 1.00 80.44 106 VAL A C 1
ATOM 779 O O . VAL A 1 106 ? -9.576 -6.245 -7.867 1.00 80.44 106 VAL A O 1
ATOM 782 N N . GLY A 1 107 ? -10.289 -7.535 -6.174 1.00 83.31 107 GLY A N 1
ATOM 783 C CA . GLY A 1 107 ? -10.027 -8.815 -6.834 1.00 83.31 107 GLY A CA 1
ATOM 784 C C . GLY A 1 107 ? -10.832 -8.984 -8.124 1.00 83.31 107 GLY A C 1
ATOM 785 O O . GLY A 1 107 ? -10.267 -9.305 -9.171 1.00 83.31 107 GLY A O 1
ATOM 786 N N . VAL A 1 108 ? -12.129 -8.672 -8.093 1.00 86.50 108 VAL A N 1
ATOM 787 C CA . VAL A 1 108 ? -12.989 -8.692 -9.288 1.00 86.50 108 VAL A CA 1
ATOM 788 C C . VAL A 1 108 ? -12.509 -7.670 -10.321 1.00 86.50 108 VAL A C 1
ATOM 790 O O . VAL A 1 108 ? -12.371 -8.002 -11.501 1.00 86.50 108 VAL A O 1
ATOM 793 N N . LEU A 1 109 ? -12.181 -6.444 -9.903 1.00 81.75 109 LEU A N 1
ATOM 794 C CA . LEU A 1 109 ? -11.623 -5.408 -10.785 1.00 81.75 109 LEU A CA 1
ATOM 795 C C . LEU A 1 109 ? -10.265 -5.802 -11.387 1.00 81.75 109 LEU A C 1
ATOM 797 O O . LEU A 1 109 ? -9.952 -5.401 -12.512 1.00 81.75 109 LEU A O 1
ATOM 801 N N . ALA A 1 110 ? -9.463 -6.583 -10.661 1.00 81.56 110 ALA A N 1
ATOM 802 C CA . ALA A 1 110 ? -8.18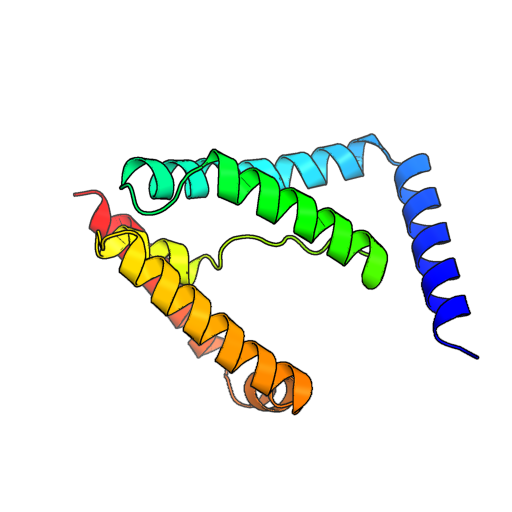6 -7.101 -11.134 1.00 81.56 110 ALA A CA 1
ATOM 803 C C . ALA A 1 110 ? -8.363 -8.152 -12.224 1.00 81.56 110 ALA A C 1
ATOM 805 O O . ALA A 1 110 ? -7.742 -8.035 -13.280 1.00 81.56 110 ALA A O 1
ATOM 806 N N . VAL A 1 111 ? -9.243 -9.129 -11.998 1.00 83.62 111 VAL A N 1
ATOM 807 C CA . VAL A 1 111 ? -9.510 -10.211 -12.959 1.00 83.62 111 VAL A CA 1
ATOM 808 C C . VAL A 1 111 ? -10.199 -9.679 -14.218 1.00 83.62 111 VAL A C 1
ATOM 810 O O . VAL A 1 111 ? -9.862 -10.085 -15.326 1.00 83.62 111 VAL A O 1
ATOM 813 N N . THR A 1 112 ? -11.118 -8.724 -14.071 1.00 86.44 112 THR A N 1
ATOM 814 C CA . THR A 1 112 ? -11.844 -8.111 -15.201 1.00 86.44 112 THR A CA 1
ATOM 815 C C . THR A 1 112 ? -11.028 -7.063 -15.967 1.00 86.44 112 THR A C 1
ATOM 817 O O . THR A 1 112 ? -11.448 -6.611 -17.030 1.00 86.44 112 THR A O 1
ATOM 820 N N . GLY A 1 113 ? -9.866 -6.641 -15.453 1.00 80.81 113 GLY A N 1
ATOM 821 C CA . GLY A 1 113 ? -9.057 -5.571 -16.049 1.00 80.81 113 GLY A CA 1
ATOM 822 C C . GLY A 1 113 ? -9.635 -4.157 -15.869 1.00 80.81 113 GLY A C 1
ATOM 823 O O . GLY A 1 113 ? -9.094 -3.195 -16.428 1.00 80.81 113 GLY A O 1
ATOM 824 N N . GLY A 1 114 ? -10.691 -4.006 -15.060 1.00 81.56 114 GLY A N 1
ATOM 825 C CA . GLY A 1 114 ? -11.392 -2.744 -14.808 1.00 81.56 114 GLY A CA 1
ATOM 826 C C . GLY A 1 114 ? -10.522 -1.657 -14.169 1.00 81.56 114 GLY A C 1
ATOM 827 O O . GLY A 1 114 ? -10.765 -0.472 -14.393 1.00 81.56 114 GLY A O 1
ATOM 828 N N . MET A 1 115 ? -9.437 -2.022 -13.475 1.00 77.62 115 MET A N 1
ATOM 829 C CA . MET A 1 115 ? -8.485 -1.052 -12.904 1.00 77.62 115 MET A CA 1
ATOM 830 C C . MET A 1 115 ? -7.916 -0.064 -13.936 1.00 77.62 115 MET A C 1
ATOM 832 O O . MET A 1 115 ? -7.762 1.120 -13.639 1.00 77.62 115 MET A O 1
ATOM 836 N N . ARG A 1 116 ? -7.636 -0.511 -15.1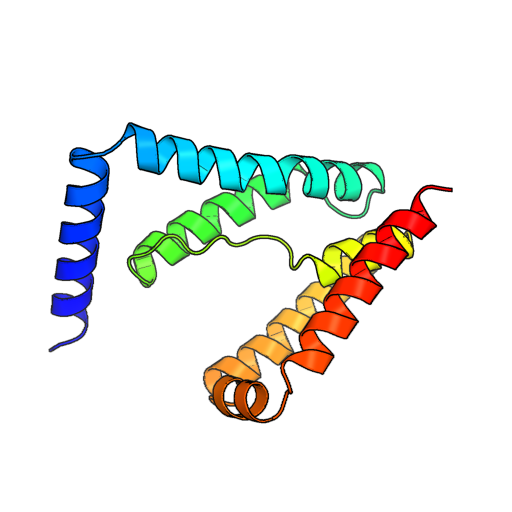70 1.00 78.25 116 ARG A N 1
ATOM 837 C CA . ARG A 1 116 ? -7.099 0.367 -16.234 1.00 78.25 116 ARG A CA 1
ATOM 838 C C . ARG A 1 116 ? -8.139 1.333 -16.790 1.00 78.25 116 ARG A C 1
ATOM 840 O O . ARG A 1 116 ? -7.792 2.354 -17.383 1.00 78.25 116 ARG A O 1
ATOM 847 N N . TRP A 1 117 ? -9.410 0.972 -16.684 1.00 81.44 117 TRP A N 1
ATOM 848 C CA . TRP A 1 117 ? -10.521 1.828 -17.073 1.00 81.44 117 TRP A CA 1
ATOM 849 C C . TRP A 1 117 ? -10.779 2.868 -15.982 1.00 81.44 117 TRP A C 1
ATOM 851 O O . TRP A 1 117 ? -10.773 4.061 -16.274 1.00 81.44 117 TRP A O 1
ATOM 861 N N . LEU A 1 118 ? -10.832 2.434 -14.719 1.00 78.69 118 LEU A N 1
ATOM 862 C CA . LEU A 1 118 ? -11.002 3.312 -13.561 1.00 78.69 118 LEU A CA 1
ATOM 863 C C . LEU A 1 118 ? -9.896 4.373 -13.478 1.00 78.69 118 LEU A C 1
ATOM 865 O O . LEU A 1 118 ? -10.179 5.558 -13.338 1.00 78.69 118 LEU A O 1
ATOM 869 N N . GLY A 1 119 ? -8.634 3.967 -13.651 1.00 77.81 119 GLY A N 1
ATOM 870 C CA . GLY A 1 119 ? -7.493 4.886 -13.605 1.00 77.81 119 GLY A CA 1
ATOM 871 C C . GLY A 1 119 ? -7.483 5.942 -14.717 1.00 77.81 119 GLY A C 1
ATOM 872 O O . GLY A 1 119 ? -6.856 6.981 -14.554 1.00 77.81 119 GLY A O 1
ATOM 873 N N . ARG A 1 120 ? -8.185 5.707 -15.835 1.00 81.94 120 ARG A N 1
ATOM 874 C CA . ARG A 1 120 ? -8.370 6.717 -16.891 1.00 81.94 120 ARG A CA 1
ATOM 875 C C . ARG A 1 120 ? -9.547 7.647 -16.617 1.00 81.94 120 ARG A C 1
ATOM 877 O O . ARG A 1 120 ? -9.552 8.765 -17.115 1.00 81.94 120 ARG A O 1
ATOM 884 N N . MET A 1 121 ? -10.534 7.181 -15.858 1.00 88.44 121 MET A N 1
ATOM 885 C CA . MET A 1 121 ? -11.725 7.960 -15.528 1.00 88.44 121 MET A CA 1
ATOM 886 C C . MET A 1 121 ? -11.533 8.876 -14.328 1.00 88.44 121 MET A C 1
ATOM 888 O O . MET A 1 121 ? -12.140 9.940 -14.292 1.00 88.44 121 MET A O 1
ATOM 892 N N . VAL A 1 122 ? -10.711 8.483 -13.352 1.00 85.50 122 VAL A N 1
ATOM 893 C CA . VAL A 1 122 ? -10.499 9.271 -12.134 1.00 85.50 122 VAL A CA 1
ATOM 894 C C . VAL A 1 122 ? -9.472 10.383 -12.398 1.00 85.50 122 VAL A C 1
ATOM 896 O O . VAL A 1 122 ? -8.296 10.085 -12.617 1.00 85.50 122 VAL A O 1
ATOM 899 N N . PRO A 1 123 ? -9.864 11.671 -12.342 1.00 86.12 123 PRO A N 1
ATOM 900 C CA . PRO A 1 123 ? -8.943 12.785 -12.537 1.00 86.12 123 PRO A CA 1
ATOM 901 C C . PRO A 1 123 ? -7.955 12.906 -11.370 1.00 86.12 123 PRO A C 1
ATOM 903 O O . PRO A 1 123 ? -8.327 12.745 -10.206 1.00 86.12 123 PRO A O 1
ATOM 906 N N . VAL A 1 124 ? -6.712 13.305 -11.658 1.00 86.25 124 VAL A N 1
ATOM 907 C CA . VAL A 1 124 ? -5.679 13.556 -10.632 1.00 86.25 124 VAL A CA 1
ATOM 908 C C . VAL A 1 124 ? -6.144 14.520 -9.519 1.00 86.25 124 VAL A C 1
ATOM 910 O O . VAL A 1 124 ? -5.858 14.229 -8.355 1.00 86.25 124 VAL A O 1
ATOM 913 N N . PRO A 1 125 ? -6.897 15.610 -9.799 1.00 89.12 125 PRO A N 1
ATOM 914 C CA . PRO A 1 125 ? -7.421 16.488 -8.748 1.00 89.12 125 PRO A CA 1
ATOM 915 C C . PRO A 1 125 ? -8.288 15.774 -7.701 1.00 89.12 125 PRO A C 1
ATOM 917 O O . PRO A 1 125 ? -8.187 16.084 -6.517 1.00 89.12 125 PRO A O 1
ATOM 920 N N . VAL A 1 126 ? -9.084 14.778 -8.107 1.00 87.25 126 VAL A N 1
ATOM 921 C CA . VAL A 1 126 ? -9.948 14.012 -7.190 1.00 87.25 126 VAL A CA 1
ATOM 922 C C . VAL A 1 126 ? -9.102 13.170 -6.240 1.00 87.25 126 VAL A C 1
ATOM 924 O O . VAL A 1 126 ? -9.342 13.160 -5.035 1.00 87.25 126 VAL A O 1
ATOM 927 N N . VAL A 1 127 ? -8.055 12.525 -6.760 1.00 85.44 127 VAL A N 1
ATOM 928 C CA . VAL A 1 127 ? -7.119 11.734 -5.946 1.00 85.44 127 VAL A CA 1
ATOM 929 C C . VAL A 1 127 ? -6.429 12.613 -4.903 1.00 85.44 127 VAL A C 1
ATOM 931 O O . VAL A 1 127 ? -6.332 12.233 -3.738 1.00 85.44 127 VAL A O 1
ATOM 934 N N . ARG A 1 128 ? -5.982 13.810 -5.302 1.00 86.88 128 ARG A N 1
ATOM 935 C CA . ARG A 1 128 ? -5.357 14.774 -4.385 1.00 86.88 128 ARG A CA 1
ATOM 936 C C . ARG A 1 128 ? -6.341 15.280 -3.326 1.00 86.88 128 ARG A C 1
ATOM 938 O O . ARG A 1 128 ? -5.951 15.404 -2.169 1.00 86.88 128 ARG A O 1
ATOM 945 N N . GLY A 1 129 ? -7.605 15.497 -3.694 1.00 86.69 129 GLY A N 1
ATOM 946 C CA . GLY A 1 129 ? -8.673 15.869 -2.761 1.00 86.69 129 GLY A CA 1
ATOM 947 C C . GLY A 1 129 ? -8.939 14.795 -1.703 1.00 86.69 129 GLY A C 1
ATOM 948 O O . GLY A 1 129 ? -8.967 15.105 -0.516 1.00 86.69 129 GLY A O 1
ATOM 949 N N . ILE A 1 130 ? -9.039 13.523 -2.109 1.00 85.44 130 ILE A N 1
ATOM 950 C CA . ILE A 1 130 ? -9.217 12.391 -1.179 1.00 85.44 130 ILE A CA 1
ATOM 951 C C . ILE A 1 130 ? -8.017 12.274 -0.227 1.00 85.44 130 ILE A C 1
ATOM 953 O O . ILE A 1 130 ? -8.197 12.078 0.972 1.00 85.44 130 ILE A O 1
ATOM 957 N N . GLN A 1 131 ? -6.791 12.439 -0.738 1.00 81.38 131 GLN A N 1
ATOM 958 C CA . GLN A 1 131 ? -5.575 12.408 0.084 1.00 81.38 131 GLN A CA 1
ATOM 959 C C . GLN A 1 131 ? -5.535 13.544 1.117 1.00 81.38 131 GLN A C 1
ATOM 961 O O . GLN A 1 131 ? -5.178 13.295 2.267 1.00 81.38 131 GLN A O 1
ATOM 966 N N . MET A 1 132 ? -5.927 14.767 0.738 1.00 85.88 132 MET A N 1
ATOM 967 C CA . MET A 1 132 ? -6.043 15.877 1.691 1.00 85.88 132 MET A CA 1
ATOM 968 C C . MET A 1 132 ? -7.147 15.639 2.721 1.00 85.88 132 MET A C 1
ATOM 970 O O . MET A 1 132 ? -6.920 15.871 3.905 1.00 85.88 132 MET A O 1
ATOM 974 N N . GLY A 1 133 ? -8.309 15.137 2.296 1.00 83.25 133 GLY A N 1
ATOM 975 C CA . GLY A 1 133 ? -9.412 14.808 3.200 1.00 83.25 133 GLY A CA 1
ATOM 976 C C . GLY A 1 133 ? -9.014 13.774 4.254 1.00 83.25 133 GLY A C 1
ATOM 977 O O . GLY A 1 133 ? -9.244 13.992 5.440 1.00 83.25 133 GLY A O 1
ATOM 978 N N . ALA A 1 134 ? -8.338 12.697 3.842 1.00 77.12 134 ALA A N 1
ATOM 979 C CA . ALA A 1 134 ? -7.814 11.689 4.764 1.00 77.12 134 ALA A CA 1
ATOM 980 C C . ALA A 1 134 ? -6.768 12.273 5.735 1.00 77.12 134 ALA A C 1
ATOM 982 O O . ALA A 1 134 ? -6.777 11.949 6.919 1.00 77.12 134 ALA A O 1
ATOM 983 N N . GLY A 1 135 ? -5.895 13.168 5.256 1.00 78.44 135 GLY A N 1
ATOM 984 C CA . GLY A 1 135 ? -4.927 13.868 6.106 1.00 78.44 135 GLY A CA 1
ATOM 985 C C . GLY A 1 135 ? -5.587 14.771 7.154 1.00 78.44 135 GLY A C 1
ATOM 986 O O . GLY A 1 135 ? -5.185 14.757 8.314 1.00 78.44 135 GLY A O 1
ATOM 987 N N . LEU A 1 136 ? -6.629 15.516 6.771 1.00 81.12 136 LEU A N 1
ATOM 988 C CA . LEU A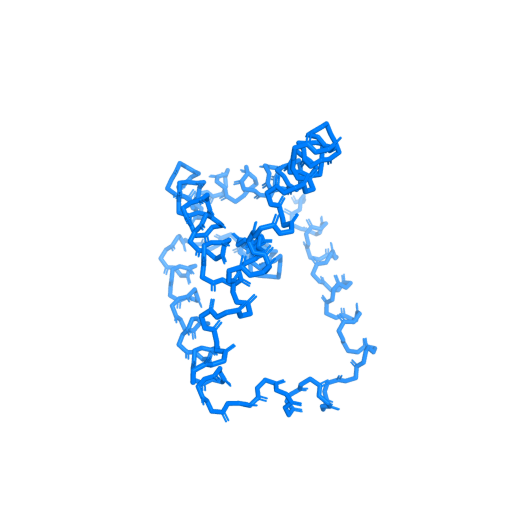 1 136 ? -7.390 16.370 7.689 1.00 81.12 136 LEU A CA 1
ATOM 989 C C . LEU A 1 136 ? -8.164 15.560 8.734 1.00 81.12 136 LEU A C 1
ATOM 991 O O . LEU A 1 136 ? -8.205 15.959 9.895 1.00 81.12 136 LEU A O 1
ATOM 995 N N . GLN A 1 137 ? -8.742 14.416 8.355 1.00 74.44 137 GLN A N 1
ATOM 996 C CA . GLN A 1 137 ? -9.434 13.539 9.306 1.00 74.44 137 GLN A CA 1
ATOM 997 C C . GLN A 1 137 ? -8.493 12.982 10.378 1.00 74.44 137 GLN A C 1
ATOM 999 O O . GLN A 1 137 ? -8.851 12.995 11.551 1.00 74.44 137 GLN A O 1
ATOM 1004 N N . LEU A 1 138 ? -7.281 12.563 9.996 1.00 71.69 138 LEU A N 1
ATOM 1005 C CA . LEU A 1 138 ? -6.268 12.083 10.943 1.00 71.69 138 LEU A CA 1
ATOM 1006 C C . LEU A 1 138 ? -5.858 13.152 11.964 1.00 71.69 138 LEU A C 1
ATOM 1008 O O . LEU A 1 138 ? -5.616 12.834 13.126 1.00 71.69 138 LEU A O 1
ATOM 1012 N N . LEU A 1 139 ? -5.792 14.419 11.541 1.00 75.88 139 LEU A N 1
ATOM 1013 C CA . LEU A 1 139 ? -5.545 15.540 12.450 1.00 75.88 139 LEU A CA 1
ATOM 1014 C C . LEU A 1 139 ? -6.737 15.760 13.391 1.00 75.88 139 LEU A C 1
ATOM 1016 O O . LEU A 1 139 ? -6.544 15.929 14.592 1.00 75.88 139 LEU A O 1
ATOM 1020 N N . GLY A 1 140 ? -7.963 15.708 12.862 1.00 66.44 140 GLY A N 1
ATOM 1021 C CA . GLY A 1 140 ? -9.190 15.913 13.637 1.00 66.44 140 GLY A CA 1
ATOM 1022 C C . GLY A 1 140 ? -9.466 14.833 14.687 1.00 66.44 140 GLY A C 1
ATOM 1023 O O . GLY A 1 140 ? -10.052 15.134 15.718 1.00 66.44 140 GLY A O 1
ATOM 1024 N N . SER A 1 141 ? -9.013 13.596 14.470 1.00 59.62 141 SER A N 1
ATOM 1025 C CA . S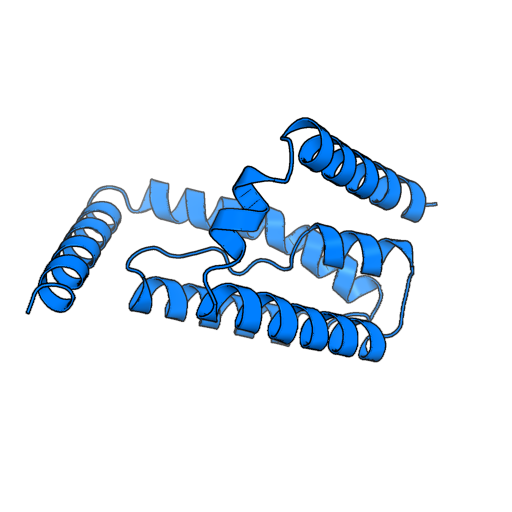ER A 1 141 ? -9.198 12.483 15.414 1.00 59.62 141 SER A CA 1
ATOM 1026 C C . SER A 1 141 ? -8.247 12.486 16.619 1.00 59.62 141 SER A C 1
ATOM 1028 O O . SER A 1 141 ? -8.319 11.582 17.444 1.00 59.62 141 SER A O 1
ATOM 1030 N N . SER A 1 142 ? -7.323 13.451 16.702 1.00 52.69 142 SER A N 1
ATOM 1031 C CA . SER A 1 142 ? -6.335 13.571 17.791 1.00 52.69 142 SER A CA 1
ATOM 1032 C C . SER A 1 142 ? -6.714 14.563 18.904 1.00 52.69 142 SER A C 1
ATOM 1034 O O . SER A 1 142 ? -5.876 14.892 19.744 1.00 52.69 142 SER A O 1
ATOM 1036 N N . THR A 1 143 ? -7.973 15.001 18.929 1.00 44.38 143 THR A N 1
ATOM 1037 C CA . THR A 1 143 ? -8.612 15.799 19.996 1.00 44.38 143 THR A CA 1
ATOM 1038 C C . THR A 1 143 ? -9.797 15.044 20.558 1.00 44.38 143 THR A C 1
ATOM 1040 O O . THR A 1 143 ? -9.945 15.047 21.799 1.00 44.38 143 THR A O 1
#

Radius of gyration: 17.94 Å; chains: 1; bounding box: 42×36×44 Å

pLDDT: mean 70.59, std 9.87, range [44.38, 89.12]

Sequence (143 aa):
MTLLSSLRRRHAHNLSTLRHNPWSELSGALGDLGTLLPLMLALAQQGSISLSSTLVFSGLFNVLTGCIFGIPLPVQPMKAIAAEAIARGREGDEVLAAGGWTAVVVGVLAVTGGMRWLGRMVPVPVVRGIQMGAGLQLLGSST